Protein AF-A0AAV5X5F1-F1 (afdb_monomer)

Solvent-accessible surface area (backbone atoms only — not comparable to full-atom values): 8025 Å² total; per-residue (Å²): 87,62,66,68,55,52,50,54,51,72,67,55,85,47,101,60,79,60,75,63,56,57,50,34,71,74,37,20,24,20,16,60,41,76,70,63,89,42,40,30,29,36,24,31,71,82,48,92,67,39,69,45,76,48,46,74,88,56,78,54,32,73,92,31,65,93,41,57,52,68,82,56,74,91,78,47,65,75,92,51,49,65,57,53,55,50,45,40,69,72,35,52,61,64,62,70,70,56,72,71,71,52,69,70,67,69,47,64,70,72,57,54,76,81,46,69,87,56,54,68,69,60,54,54,51,58,71,51,62,84,76,123

Secondary structure (DSSP, 8-state):
-HHHHHHHHHTT-SSS--THHHHIIIIITBTTS--SS----SEEEEETTEEEE--TTS---GGGTT--SS--GGGS-GGGHHHHHHHHHHHGGGGS---SS-HHHHTTTTTTTTTTT--HHHHHHHHHTT--

Radius of gyration: 24.81 Å; Cα contacts (8 Å, |Δi|>4): 117; chains: 1; bounding box: 52×34×74 Å

Sequence (132 aa):
MAEIVERARHEGLTPELRRGVYVHAVLHCVANRPPNPGRYRMLVETAPSRRRLYRPGDPAHEARRGAKMTPSRSAIPPKYHALLDWYERKYARQRGDKPEADPLLALRGSGRDLWAEEHADQYVRRLREGWE

Mean predicted aligned error: 12.37 Å

pLDDT: mean 85.0, std 10.94, range [49.69, 96.25]

Foldseek 3Di:
DCVQQVVVQVVCPDVDRDPCSVCCVPAQQAFQDDHDDHLHPQWHDPDVVDIDGGAVPDDGDPSSPPHHHDDDCVVDDVVCVVVVVVCCVPGVVVVPPPPPCPVVNVCVCVCCVVCVPPDPVVVVVVVCVPVD

Structure (mmCIF, N/CA/C/O backbone):
data_AF-A0AAV5X5F1-F1
#
_entry.id   AF-A0AAV5X5F1-F1
#
loop_
_atom_site.group_PDB
_atom_site.id
_atom_site.type_symbol
_atom_site.label_atom_id
_atom_site.label_alt_id
_atom_site.label_comp_id
_atom_site.label_asym_id
_atom_site.label_entity_id
_atom_site.label_seq_id
_atom_site.pdbx_PDB_ins_code
_atom_site.Cartn_x
_atom_site.Cartn_y
_atom_site.Cartn_z
_atom_site.occupancy
_atom_site.B_iso_or_equiv
_atom_site.auth_seq_id
_atom_site.auth_comp_id
_atom_site.auth_asym_id
_atom_site.auth_atom_id
_atom_site.pdbx_PDB_model_num
ATOM 1 N N . MET A 1 1 ? -1.229 12.453 5.624 1.00 72.88 1 MET A N 1
ATOM 2 C CA . MET A 1 1 ? -0.907 11.276 6.474 1.00 72.88 1 MET A CA 1
ATOM 3 C C . MET A 1 1 ? -1.859 11.080 7.620 1.00 72.88 1 MET A C 1
ATOM 5 O O . MET A 1 1 ? -2.134 9.926 7.926 1.00 72.88 1 MET A O 1
ATOM 9 N N . ALA A 1 2 ? -2.384 12.171 8.176 1.00 80.50 2 ALA A N 1
ATOM 10 C CA . ALA A 1 2 ? -3.415 12.154 9.202 1.00 80.50 2 ALA A CA 1
ATOM 11 C C . ALA A 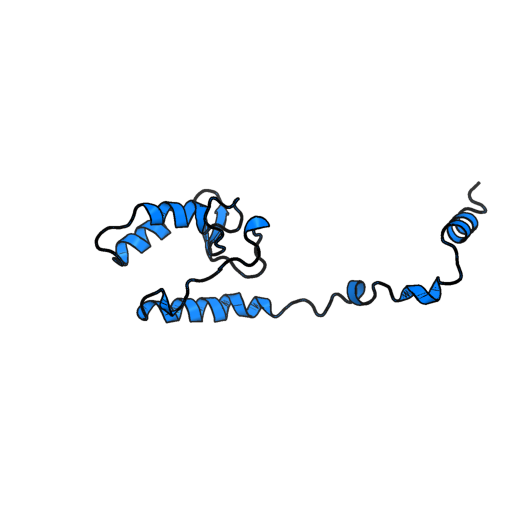1 2 ? -4.561 11.176 8.885 1.00 80.50 2 ALA A C 1
ATOM 13 O O . ALA A 1 2 ? -4.766 10.258 9.662 1.00 80.50 2 ALA A O 1
ATOM 14 N N . GLU A 1 3 ? -5.154 11.243 7.689 1.00 89.56 3 GLU A N 1
ATOM 15 C CA . GLU A 1 3 ? -6.344 10.451 7.328 1.00 89.56 3 GLU A CA 1
ATOM 16 C C . GLU A 1 3 ? -6.247 8.937 7.622 1.00 89.56 3 GLU A C 1
ATOM 18 O O . GLU A 1 3 ? -7.136 8.372 8.252 1.00 89.56 3 GLU A O 1
ATOM 23 N N . ILE A 1 4 ? -5.162 8.257 7.216 1.00 90.50 4 ILE A N 1
ATOM 24 C CA . ILE A 1 4 ? -5.003 6.802 7.438 1.00 90.50 4 ILE A CA 1
ATOM 25 C C . ILE A 1 4 ? -4.916 6.491 8.939 1.00 90.50 4 ILE A C 1
ATOM 27 O O . ILE A 1 4 ? -5.479 5.506 9.418 1.00 90.50 4 ILE A O 1
ATOM 31 N N . VAL A 1 5 ? -4.193 7.328 9.680 1.00 90.94 5 VAL A N 1
ATOM 32 C CA . VAL A 1 5 ? -3.946 7.159 11.117 1.00 90.94 5 VAL A CA 1
ATOM 33 C C . VAL A 1 5 ? -5.196 7.506 11.927 1.00 90.94 5 VAL A C 1
ATOM 35 O O . VAL A 1 5 ? -5.533 6.795 12.871 1.00 90.94 5 VAL A O 1
ATOM 38 N N . GLU A 1 6 ? -5.911 8.556 11.536 1.00 91.94 6 GLU A N 1
ATOM 39 C CA . GLU A 1 6 ? -7.191 8.970 12.111 1.00 91.94 6 GLU A CA 1
ATOM 40 C C . GLU A 1 6 ? -8.260 7.914 11.873 1.00 91.94 6 GLU A C 1
ATOM 42 O O . GLU A 1 6 ? -8.951 7.519 12.812 1.00 91.94 6 GLU A O 1
ATOM 47 N N . ARG A 1 7 ? -8.338 7.367 10.653 1.00 92.50 7 ARG A N 1
ATOM 48 C CA . ARG A 1 7 ? -9.244 6.258 10.365 1.00 92.50 7 ARG A CA 1
ATOM 49 C C . ARG A 1 7 ? -8.912 5.045 11.223 1.00 92.50 7 ARG A C 1
ATOM 51 O O . ARG A 1 7 ? -9.809 4.504 11.853 1.00 92.50 7 ARG A O 1
ATOM 58 N N . ALA A 1 8 ? -7.640 4.659 11.331 1.00 91.25 8 ALA A N 1
ATOM 59 C CA . ALA A 1 8 ? -7.231 3.546 12.192 1.00 91.25 8 ALA A CA 1
ATOM 60 C C . ALA A 1 8 ? -7.592 3.768 13.672 1.00 91.25 8 ALA A C 1
ATOM 62 O O . ALA A 1 8 ? -7.975 2.817 14.352 1.00 91.25 8 ALA A O 1
ATOM 63 N N . ARG A 1 9 ? -7.507 5.013 14.162 1.00 91.44 9 ARG A N 1
ATOM 64 C CA . ARG A 1 9 ? -7.954 5.384 15.512 1.00 91.44 9 ARG A CA 1
ATOM 65 C C . ARG A 1 9 ? -9.464 5.206 15.667 1.00 91.44 9 ARG A C 1
ATOM 67 O O . ARG A 1 9 ? -9.897 4.610 16.644 1.00 91.44 9 ARG A O 1
ATOM 74 N N . HIS A 1 10 ? -10.242 5.689 14.702 1.00 92.50 10 HIS A N 1
ATOM 75 C CA . HIS A 1 10 ? -11.702 5.599 14.722 1.00 92.50 10 HIS A CA 1
ATOM 76 C C . HIS A 1 10 ? -12.210 4.150 14.661 1.00 92.50 10 HIS A C 1
ATOM 78 O O . HIS A 1 10 ? -13.193 3.811 15.308 1.00 92.50 10 HIS A O 1
ATOM 84 N N . GLU A 1 11 ? -11.541 3.273 13.907 1.00 90.88 11 GLU A N 1
ATOM 85 C CA . GLU A 1 11 ? -11.935 1.859 13.805 1.00 90.88 11 GLU A CA 1
ATOM 86 C C . GLU A 1 11 ? -11.743 1.073 15.117 1.00 90.88 11 GLU A C 1
ATOM 88 O O . GLU A 1 11 ? -12.272 -0.034 15.233 1.00 90.88 11 GLU A O 1
ATOM 93 N N . GLY A 1 12 ? -10.993 1.617 16.088 1.00 88.62 12 GLY A N 1
ATOM 94 C CA . GLY A 1 12 ? -10.920 1.086 17.454 1.00 88.62 12 GLY A CA 1
ATOM 95 C C . GLY A 1 12 ? -10.461 -0.373 17.547 1.00 88.62 12 GLY A C 1
ATOM 96 O O . GLY A 1 12 ? -10.918 -1.109 18.414 1.00 88.62 12 GLY A O 1
ATOM 97 N N . LEU A 1 13 ? -9.590 -0.826 16.635 1.00 85.31 13 LEU A N 1
ATOM 98 C CA . LEU A 1 13 ? -9.195 -2.244 16.529 1.00 85.31 13 LEU A CA 1
ATOM 99 C C . LEU A 1 13 ? -8.372 -2.752 17.719 1.00 85.31 13 LEU A C 1
ATOM 101 O O . LEU A 1 13 ? -8.250 -3.958 17.921 1.00 85.31 13 LEU A O 1
ATOM 105 N N . THR A 1 14 ? -7.777 -1.837 18.477 1.00 84.75 14 THR A N 1
ATOM 106 C CA . THR A 1 14 ? -7.033 -2.102 19.707 1.00 84.75 14 THR A CA 1
ATOM 107 C C . THR A 1 14 ? -7.439 -1.070 20.763 1.00 84.75 14 THR A C 1
ATOM 109 O O . THR A 1 14 ? -7.816 0.036 20.370 1.00 84.75 14 THR A O 1
ATOM 112 N N . PRO A 1 15 ? -7.334 -1.379 22.076 1.00 84.50 15 PRO A N 1
ATOM 113 C CA . PRO A 1 15 ? -7.716 -0.449 23.149 1.00 84.50 15 PRO A CA 1
ATOM 114 C C . PRO A 1 15 ? -7.048 0.923 23.018 1.00 84.50 15 PRO A C 1
ATOM 116 O O . PRO A 1 15 ? -7.675 1.958 23.207 1.00 84.50 15 PRO A O 1
ATOM 119 N N . GLU A 1 16 ? -5.781 0.918 22.603 1.00 89.62 16 GLU A N 1
ATOM 120 C CA . GLU A 1 16 ? -5.035 2.111 22.228 1.00 89.62 16 GLU A CA 1
ATOM 121 C C . GLU A 1 16 ? -4.429 1.935 20.841 1.00 89.62 16 GLU A C 1
ATOM 123 O O . GLU A 1 16 ? -4.030 0.830 20.450 1.00 89.62 16 GLU A O 1
ATOM 128 N N . LEU A 1 17 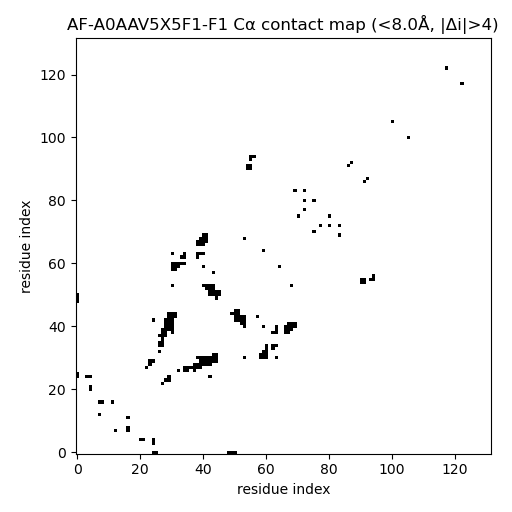? -4.307 3.032 20.092 1.00 88.06 17 LEU A N 1
ATOM 129 C CA . LEU A 1 17 ? -3.642 3.005 18.797 1.00 88.06 17 LEU A CA 1
ATOM 130 C C . LEU A 1 17 ? -2.138 2.777 18.992 1.00 88.06 17 LEU A C 1
ATOM 132 O O . LEU A 1 17 ? -1.405 3.663 19.435 1.00 88.06 17 LEU A O 1
ATOM 136 N N . ARG A 1 18 ? -1.657 1.592 18.608 1.00 90.12 18 ARG A N 1
ATOM 137 C CA . ARG A 1 18 ? -0.231 1.258 18.703 1.00 90.12 18 ARG A CA 1
ATOM 138 C C . ARG A 1 18 ? 0.612 2.254 17.902 1.00 90.12 18 ARG A C 1
ATOM 140 O O . ARG A 1 18 ? 0.364 2.467 16.715 1.00 90.12 18 ARG A O 1
ATOM 147 N N . ARG A 1 19 ? 1.693 2.769 18.503 1.00 86.94 19 ARG A N 1
ATOM 148 C CA . ARG A 1 19 ? 2.640 3.704 17.848 1.00 86.94 19 ARG A CA 1
ATOM 149 C C . ARG A 1 19 ? 3.167 3.185 16.501 1.00 86.94 19 ARG A C 1
ATOM 151 O O . ARG A 1 19 ? 3.379 3.961 15.573 1.00 86.94 19 ARG A O 1
ATOM 158 N N . GLY A 1 20 ? 3.305 1.864 16.365 1.00 90.12 20 GLY A N 1
ATOM 159 C CA . GLY A 1 20 ? 3.743 1.209 15.130 1.00 90.12 20 GLY A CA 1
ATOM 160 C C . GLY A 1 20 ? 2.823 1.419 13.919 1.00 90.12 20 GLY A C 1
ATOM 161 O O . GLY A 1 20 ? 3.286 1.256 12.792 1.00 90.12 20 GLY A O 1
ATOM 162 N N . VAL A 1 21 ? 1.557 1.815 14.107 1.00 91.38 21 VAL A N 1
ATOM 163 C CA . VAL A 1 21 ? 0.621 2.086 12.998 1.00 91.38 21 VAL A CA 1
ATOM 164 C C . VAL A 1 21 ? 1.132 3.223 12.113 1.00 91.38 21 VAL A C 1
ATOM 166 O O . VAL A 1 21 ? 1.127 3.103 10.887 1.00 91.38 21 VAL A O 1
ATOM 169 N N . TYR A 1 22 ? 1.650 4.292 12.723 1.00 91.75 22 TYR A N 1
ATOM 170 C CA . TYR A 1 22 ? 2.214 5.425 11.988 1.00 91.75 22 TYR A CA 1
ATOM 171 C C . TYR A 1 22 ? 3.405 4.997 11.119 1.00 91.75 22 TYR A C 1
ATOM 173 O O . TYR A 1 22 ? 3.466 5.313 9.929 1.00 91.75 22 TYR A O 1
ATOM 181 N N . VAL A 1 23 ? 4.318 4.204 11.690 1.00 91.75 23 VAL A N 1
ATOM 182 C CA . VAL A 1 23 ? 5.508 3.701 10.984 1.00 91.75 23 VAL A CA 1
ATOM 183 C C . VAL A 1 23 ? 5.113 2.789 9.819 1.00 91.75 23 VAL A C 1
ATOM 185 O O . VAL A 1 23 ? 5.687 2.882 8.734 1.00 91.75 23 VAL A O 1
ATOM 188 N N . HIS A 1 24 ? 4.079 1.958 9.983 1.00 92.12 24 HIS A N 1
ATOM 189 C CA . HIS A 1 24 ? 3.565 1.148 8.880 1.00 92.12 24 HIS A CA 1
ATOM 190 C C . HIS A 1 24 ? 3.025 2.017 7.741 1.00 92.12 24 HIS A C 1
ATOM 192 O O . HIS A 1 24 ? 3.398 1.798 6.590 1.00 92.12 24 HIS A O 1
ATOM 198 N N . ALA A 1 25 ? 2.217 3.032 8.051 1.00 92.00 25 ALA A N 1
ATOM 199 C CA . ALA A 1 25 ? 1.619 3.911 7.047 1.00 92.00 25 ALA A CA 1
ATOM 200 C C . ALA A 1 25 ? 2.652 4.767 6.286 1.00 92.00 25 ALA A C 1
ATOM 202 O O . ALA A 1 25 ? 2.484 5.028 5.093 1.00 92.00 25 ALA A O 1
ATOM 203 N N . VAL A 1 26 ? 3.721 5.207 6.956 1.00 90.69 26 VAL A N 1
ATOM 204 C CA . VAL A 1 26 ? 4.719 6.124 6.376 1.00 90.69 26 VAL A CA 1
ATOM 205 C C . VAL A 1 26 ? 5.893 5.387 5.727 1.00 90.69 26 VAL A C 1
ATOM 207 O O . VAL A 1 26 ? 6.492 5.924 4.794 1.00 90.69 26 VAL A O 1
ATOM 210 N N . LEU A 1 27 ? 6.217 4.175 6.190 1.00 90.75 27 LEU A N 1
ATOM 211 C CA . LEU A 1 27 ? 7.451 3.481 5.818 1.00 90.75 27 LEU A CA 1
ATOM 212 C C . LEU A 1 27 ? 7.229 2.025 5.397 1.00 90.75 27 LEU A C 1
ATOM 214 O O . LEU A 1 27 ? 7.494 1.673 4.246 1.00 90.75 27 LEU A O 1
ATOM 218 N N . HIS A 1 28 ? 6.760 1.149 6.293 1.00 92.44 28 HIS A N 1
ATOM 219 C CA . HIS A 1 28 ? 6.775 -0.294 6.004 1.00 92.44 28 HIS A CA 1
ATOM 220 C C . HIS A 1 28 ? 5.826 -0.693 4.874 1.00 92.44 28 HIS A C 1
ATOM 222 O O . HIS A 1 28 ? 6.139 -1.624 4.135 1.00 92.44 28 HIS A O 1
ATOM 228 N N . CYS A 1 29 ? 4.701 0.006 4.716 1.00 94.19 29 CYS A N 1
ATOM 229 C CA . CYS A 1 29 ? 3.705 -0.272 3.684 1.00 94.19 29 CYS A CA 1
ATOM 230 C C . CYS A 1 29 ? 3.969 0.422 2.346 1.00 94.19 29 CYS A C 1
ATOM 232 O O . CYS A 1 29 ? 3.315 0.070 1.364 1.00 94.19 29 CYS A O 1
ATOM 234 N N . VAL A 1 30 ? 4.890 1.389 2.296 1.00 94.56 30 VAL A N 1
ATOM 235 C CA . VAL A 1 30 ? 5.092 2.259 1.132 1.00 94.56 30 VAL A CA 1
ATOM 236 C C . VAL A 1 30 ? 6.021 1.590 0.119 1.00 94.56 30 VAL A C 1
ATOM 238 O O . VAL A 1 30 ? 7.221 1.454 0.344 1.00 94.56 30 VAL A O 1
ATOM 241 N N . ALA A 1 31 ? 5.452 1.164 -1.005 1.00 94.62 31 ALA A N 1
ATOM 242 C CA . ALA A 1 31 ? 6.106 0.336 -2.009 1.00 94.62 31 ALA A CA 1
ATOM 243 C C . ALA A 1 31 ? 7.246 1.050 -2.745 1.00 94.62 31 ALA A C 1
ATOM 245 O O . ALA A 1 31 ? 8.260 0.423 -3.033 1.00 94.62 31 ALA A O 1
ATOM 246 N N . ASN A 1 32 ? 7.101 2.342 -3.043 1.00 93.62 32 ASN A N 1
ATOM 247 C CA . ASN A 1 32 ? 8.080 3.139 -3.789 1.00 93.62 32 ASN A CA 1
ATOM 248 C C . ASN A 1 32 ? 9.159 3.788 -2.905 1.00 93.62 32 ASN A C 1
ATOM 250 O O . ASN A 1 32 ? 9.922 4.619 -3.385 1.00 93.62 32 ASN A O 1
ATOM 254 N N . ARG A 1 33 ? 9.243 3.411 -1.623 1.00 91.12 33 ARG A N 1
ATOM 255 C CA . ARG A 1 33 ? 10.324 3.820 -0.715 1.00 91.12 33 ARG A CA 1
ATOM 256 C C . ARG A 1 33 ? 11.253 2.645 -0.402 1.00 91.12 33 ARG A C 1
ATOM 258 O O . ARG A 1 33 ? 10.795 1.496 -0.423 1.00 91.12 33 ARG A O 1
ATOM 265 N N . PRO A 1 34 ? 12.521 2.898 -0.033 1.00 88.94 34 PRO A N 1
ATOM 266 C CA . PRO A 1 34 ? 13.400 1.858 0.488 1.00 88.94 34 PRO A CA 1
ATOM 267 C C . PRO A 1 34 ? 12.750 1.088 1.656 1.00 88.94 34 PRO A C 1
ATOM 269 O O . PRO A 1 34 ? 11.986 1.669 2.439 1.00 88.94 34 PRO A O 1
ATOM 272 N N . PRO A 1 35 ? 12.957 -0.235 1.760 1.00 87.25 35 PRO A N 1
ATOM 273 C CA . PRO A 1 35 ? 12.512 -1.017 2.910 1.00 87.25 35 PRO A CA 1
ATOM 274 C C . PRO A 1 35 ? 13.305 -0.661 4.166 1.00 87.25 35 PRO A C 1
ATOM 276 O O . PRO A 1 35 ? 14.505 -0.430 4.103 1.00 87.25 35 PRO A O 1
ATOM 279 N N . ASN A 1 36 ? 12.627 -0.651 5.313 1.00 77.56 36 ASN A N 1
ATOM 280 C CA . ASN A 1 36 ? 13.257 -0.517 6.627 1.00 77.56 36 ASN A CA 1
ATOM 281 C C . ASN A 1 36 ? 12.258 -0.930 7.717 1.00 77.56 36 ASN A C 1
ATOM 283 O O . ASN A 1 36 ? 11.303 -0.185 7.915 1.00 77.56 36 ASN A O 1
ATOM 287 N N . PRO A 1 37 ? 12.414 -2.072 8.414 1.00 79.62 37 PRO A N 1
ATOM 288 C CA . PRO A 1 37 ? 12.820 -3.378 7.884 1.00 79.62 37 PRO A CA 1
ATOM 289 C C . PRO A 1 37 ? 11.675 -4.085 7.122 1.00 79.62 37 PRO A C 1
ATOM 291 O O . PRO A 1 37 ? 11.913 -4.994 6.332 1.00 79.62 37 PRO A O 1
ATOM 294 N N . GLY A 1 38 ? 10.418 -3.667 7.328 1.00 82.06 38 GLY A N 1
ATOM 295 C CA . GLY A 1 38 ? 9.246 -4.263 6.681 1.00 82.06 38 GLY A CA 1
ATOM 296 C C . GLY A 1 38 ? 9.228 -4.047 5.163 1.00 82.06 38 GLY A C 1
ATOM 297 O O . GLY A 1 38 ? 9.460 -2.936 4.683 1.00 82.06 38 GLY A O 1
ATOM 298 N N . ARG A 1 39 ? 8.915 -5.108 4.405 1.00 89.25 39 ARG A N 1
ATOM 299 C CA . ARG A 1 39 ? 8.995 -5.138 2.930 1.00 89.25 39 ARG A CA 1
ATOM 300 C C . ARG A 1 39 ? 7.642 -5.013 2.214 1.00 89.25 39 ARG A C 1
ATOM 302 O O . ARG A 1 39 ? 7.560 -5.350 1.044 1.00 89.25 39 ARG A O 1
ATOM 309 N N . TYR A 1 40 ? 6.573 -4.551 2.860 1.00 93.62 40 TYR A N 1
ATOM 310 C CA . TYR A 1 40 ? 5.226 -4.572 2.266 1.00 93.62 40 TYR A CA 1
ATOM 311 C C . TYR A 1 40 ? 5.056 -3.628 1.060 1.00 93.62 40 TYR A C 1
ATOM 313 O O . TYR A 1 40 ? 5.808 -2.667 0.881 1.00 93.62 40 TYR A O 1
ATOM 321 N N . ARG A 1 41 ? 4.033 -3.910 0.243 1.00 93.88 41 ARG A N 1
ATOM 322 C CA . ARG A 1 41 ? 3.641 -3.144 -0.952 1.00 93.88 41 ARG A CA 1
ATOM 323 C C . ARG A 1 41 ? 2.150 -2.803 -0.922 1.00 93.88 41 ARG A C 1
ATOM 325 O O . ARG A 1 41 ? 1.410 -3.175 -1.824 1.00 93.88 41 ARG A O 1
ATOM 332 N N . MET A 1 42 ? 1.686 -2.178 0.156 1.00 94.88 42 MET A N 1
ATOM 333 C CA . MET A 1 42 ? 0.255 -1.882 0.341 1.00 94.88 42 MET A CA 1
ATOM 334 C C . MET A 1 42 ? -0.104 -0.457 -0.089 1.00 94.88 42 MET A C 1
ATOM 336 O O . MET A 1 42 ? -1.233 -0.196 -0.497 1.00 94.88 42 MET A O 1
ATOM 340 N N . LEU A 1 43 ? 0.853 0.468 -0.014 1.00 95.06 43 LEU A N 1
ATOM 341 C CA . LEU A 1 43 ? 0.673 1.885 -0.302 1.00 95.06 43 LEU A CA 1
ATOM 342 C C . LEU A 1 43 ? 1.694 2.368 -1.331 1.00 95.06 43 LEU A C 1
ATOM 344 O O . LEU A 1 43 ? 2.796 1.836 -1.417 1.00 95.06 43 LEU A O 1
ATOM 348 N N . VAL A 1 44 ? 1.351 3.426 -2.056 1.00 94.81 44 VAL A N 1
ATOM 349 C CA . VAL A 1 44 ? 2.270 4.188 -2.912 1.00 94.81 44 VAL A CA 1
ATOM 350 C C . VAL A 1 44 ? 2.213 5.643 -2.493 1.00 94.81 44 VAL A C 1
ATOM 352 O O . VAL A 1 44 ? 1.122 6.200 -2.345 1.00 94.81 44 VAL A O 1
ATOM 355 N N . GLU A 1 45 ? 3.374 6.263 -2.303 1.00 94.62 45 GLU A N 1
ATOM 356 C CA . GLU A 1 45 ? 3.466 7.706 -2.119 1.00 94.62 45 GLU A CA 1
ATOM 357 C C . GLU A 1 45 ? 3.356 8.413 -3.467 1.00 94.62 45 GLU A C 1
ATOM 359 O O . GLU A 1 45 ? 4.183 8.206 -4.349 1.00 94.62 45 GLU A O 1
ATOM 364 N N . THR A 1 46 ? 2.319 9.236 -3.620 1.00 93.00 46 THR A N 1
ATOM 365 C CA . THR A 1 46 ? 2.069 10.012 -4.847 1.00 93.00 46 THR A CA 1
ATOM 366 C C . THR A 1 46 ? 2.547 11.454 -4.738 1.00 93.00 46 THR A C 1
ATOM 368 O O . THR A 1 46 ? 2.734 12.113 -5.749 1.00 93.00 46 THR A O 1
ATOM 371 N N . ALA A 1 47 ? 2.665 11.964 -3.514 1.00 90.31 47 ALA A N 1
ATOM 372 C CA . ALA A 1 47 ? 3.148 13.298 -3.180 1.00 90.31 47 ALA A CA 1
ATOM 373 C C . ALA A 1 47 ? 3.558 13.301 -1.696 1.00 90.31 47 ALA A C 1
ATOM 375 O O . ALA A 1 47 ? 3.127 12.400 -0.956 1.00 90.31 47 ALA A O 1
ATOM 376 N N . PRO A 1 48 ? 4.325 14.300 -1.224 1.00 87.44 48 PRO A N 1
ATOM 377 C CA . PRO A 1 48 ? 4.629 14.442 0.194 1.00 87.44 48 PRO A CA 1
ATOM 378 C C . PRO A 1 48 ? 3.362 14.324 1.042 1.00 87.44 48 PRO A C 1
ATOM 380 O O . PRO A 1 48 ? 2.337 14.941 0.768 1.00 87.44 48 PRO A O 1
ATOM 383 N N . SER A 1 49 ? 3.404 13.460 2.052 1.00 84.44 49 SER A N 1
ATOM 384 C CA . SER A 1 49 ? 2.277 13.204 2.960 1.00 84.44 49 SER A CA 1
ATOM 385 C C . SER A 1 49 ? 0.955 12.721 2.329 1.00 84.44 49 SER A C 1
ATOM 387 O O . SER A 1 49 ? -0.046 12.626 3.051 1.00 84.44 49 SER A O 1
ATOM 389 N N . ARG A 1 50 ? 0.941 12.319 1.049 1.00 90.94 50 ARG A N 1
ATOM 390 C CA . ARG A 1 50 ? -0.193 11.679 0.360 1.00 90.94 50 ARG A CA 1
ATOM 391 C C . ARG A 1 50 ? 0.161 10.248 -0.040 1.00 90.94 50 ARG A C 1
ATOM 393 O O . ARG A 1 50 ? 1.264 9.983 -0.513 1.00 90.94 50 ARG A O 1
ATOM 400 N N . ARG A 1 51 ? -0.740 9.295 0.200 1.00 92.50 51 ARG A N 1
ATOM 401 C CA . ARG A 1 51 ? -0.596 7.914 -0.288 1.00 92.50 51 ARG A CA 1
ATOM 402 C C . ARG A 1 51 ? -1.908 7.461 -0.895 1.00 92.50 51 ARG A C 1
ATOM 404 O O . ARG A 1 51 ? -2.967 7.992 -0.580 1.00 92.50 51 ARG A O 1
ATOM 411 N N . ARG A 1 52 ? -1.810 6.443 -1.735 1.00 94.00 52 ARG A N 1
ATOM 412 C CA . ARG A 1 52 ? -2.934 5.651 -2.228 1.00 94.00 52 ARG A CA 1
ATOM 413 C C . ARG A 1 52 ? -2.629 4.173 -2.043 1.00 94.00 52 ARG A C 1
ATOM 415 O O . ARG A 1 52 ? -1.477 3.809 -1.817 1.00 94.00 52 ARG A O 1
ATOM 422 N N . LEU A 1 53 ? -3.642 3.329 -2.202 1.00 94.50 53 LEU A N 1
ATOM 423 C CA . LEU A 1 53 ? -3.442 1.886 -2.295 1.00 94.50 53 LEU A CA 1
ATOM 424 C C . LEU A 1 53 ? -2.535 1.553 -3.487 1.00 94.50 53 LEU A C 1
ATOM 426 O O . LEU A 1 53 ? -2.676 2.135 -4.570 1.00 94.50 53 LEU A O 1
ATOM 430 N N . TYR A 1 54 ? -1.607 0.629 -3.261 1.00 93.19 54 TYR A N 1
ATOM 431 C CA . TYR A 1 54 ? -0.765 0.059 -4.305 1.00 93.19 54 TYR A CA 1
ATOM 432 C C . TYR A 1 54 ? -1.627 -0.718 -5.300 1.00 93.19 54 TYR A C 1
ATOM 434 O O . TYR A 1 54 ? -2.550 -1.427 -4.905 1.00 93.19 54 TYR A O 1
ATOM 442 N N . ARG A 1 55 ? -1.323 -0.601 -6.585 1.00 91.75 55 ARG A N 1
ATOM 443 C CA . ARG A 1 55 ? -1.956 -1.312 -7.695 1.00 91.75 55 ARG A CA 1
ATOM 444 C C . ARG A 1 55 ? -0.913 -2.226 -8.337 1.00 91.75 55 ARG A C 1
ATOM 446 O O . ARG A 1 55 ? 0.259 -1.850 -8.404 1.00 91.75 55 ARG A O 1
ATOM 453 N N . PRO A 1 56 ? -1.285 -3.427 -8.808 1.00 87.44 56 PRO A N 1
ATOM 454 C CA . PRO A 1 56 ? -0.384 -4.217 -9.639 1.00 87.44 56 PRO A CA 1
ATOM 455 C C . PRO A 1 56 ? 0.144 -3.373 -10.808 1.00 87.44 56 PRO A C 1
ATOM 457 O O . PRO A 1 56 ? -0.634 -2.708 -11.479 1.00 87.44 56 PRO A O 1
ATOM 460 N N . GLY A 1 57 ? 1.462 -3.374 -11.014 1.00 85.44 57 GLY A N 1
ATOM 461 C CA . GLY A 1 57 ? 2.124 -2.555 -12.037 1.00 85.44 57 GLY A CA 1
ATOM 462 C C . GLY A 1 57 ? 2.675 -1.216 -11.538 1.00 85.44 57 GLY A C 1
ATOM 463 O O . GLY A 1 57 ? 3.500 -0.621 -12.222 1.00 85.44 57 GLY A O 1
ATOM 464 N N . ASP A 1 58 ? 2.303 -0.763 -10.338 1.00 90.69 58 ASP A N 1
ATOM 465 C CA . ASP A 1 58 ? 2.894 0.450 -9.774 1.00 90.69 58 ASP A CA 1
ATOM 466 C C . ASP A 1 58 ? 4.408 0.324 -9.549 1.00 90.69 58 ASP A C 1
ATOM 468 O O . ASP A 1 58 ? 4.893 -0.762 -9.200 1.00 90.69 58 ASP A O 1
ATOM 472 N N . PRO A 1 59 ? 5.150 1.447 -9.622 1.00 88.44 59 PRO A N 1
ATOM 473 C CA . PRO A 1 59 ? 6.543 1.486 -9.211 1.00 88.44 59 PRO A CA 1
ATOM 474 C C . PRO A 1 59 ? 6.705 0.987 -7.772 1.00 88.44 59 PRO A C 1
ATOM 476 O O . PRO A 1 59 ? 6.083 1.487 -6.830 1.00 88.44 59 PRO A O 1
ATOM 479 N N . ALA A 1 60 ? 7.575 -0.002 -7.603 1.00 91.31 60 ALA A N 1
ATOM 480 C CA . ALA A 1 60 ? 7.967 -0.531 -6.310 1.00 91.31 60 ALA A CA 1
ATOM 481 C C . ALA A 1 60 ? 9.487 -0.626 -6.248 1.00 91.31 60 ALA A C 1
ATOM 483 O O . ALA A 1 60 ? 10.133 -1.003 -7.224 1.00 91.31 60 ALA A O 1
ATOM 484 N N . HIS A 1 61 ? 10.047 -0.342 -5.077 1.00 92.12 61 HIS A N 1
ATOM 485 C CA . HIS A 1 61 ? 11.458 -0.558 -4.812 1.00 92.12 61 HIS A CA 1
ATOM 486 C C . HIS A 1 61 ? 11.800 -2.040 -5.016 1.00 92.12 61 HIS A C 1
ATOM 488 O O . HIS A 1 61 ? 11.071 -2.920 -4.549 1.00 92.12 61 HIS A O 1
ATOM 494 N N . GLU A 1 62 ? 12.926 -2.334 -5.665 1.00 90.75 62 GLU A N 1
ATOM 495 C CA . GLU A 1 62 ? 13.296 -3.699 -6.066 1.00 90.75 62 GLU A CA 1
ATOM 496 C C . GLU A 1 62 ? 13.358 -4.663 -4.883 1.00 90.75 62 GLU A C 1
ATOM 498 O O . GLU A 1 62 ? 12.778 -5.748 -4.915 1.00 90.75 62 GLU A O 1
ATOM 503 N N . ALA A 1 63 ? 13.947 -4.212 -3.775 1.00 90.44 63 ALA A N 1
ATOM 504 C CA . ALA A 1 63 ? 13.986 -4.959 -2.524 1.00 90.44 63 ALA A CA 1
ATOM 505 C C . ALA A 1 63 ? 12.596 -5.297 -1.931 1.00 90.44 63 ALA A C 1
ATOM 507 O O . ALA A 1 63 ? 12.511 -6.104 -1.013 1.00 90.44 63 ALA A O 1
ATOM 508 N N . ARG A 1 64 ? 11.484 -4.749 -2.435 1.00 90.38 64 ARG A N 1
ATOM 509 C CA . ARG A 1 64 ? 10.107 -5.099 -2.029 1.00 90.38 64 ARG A CA 1
ATOM 510 C C . ARG A 1 64 ? 9.397 -6.009 -3.038 1.00 90.38 64 ARG A C 1
ATOM 512 O O . ARG A 1 64 ? 8.244 -6.382 -2.819 1.00 90.38 64 ARG A O 1
ATOM 519 N N . ARG A 1 65 ? 10.051 -6.383 -4.144 1.00 86.31 65 ARG A N 1
ATOM 520 C CA . ARG A 1 65 ? 9.488 -7.274 -5.169 1.00 86.31 65 ARG A CA 1
ATOM 521 C C . ARG A 1 65 ? 9.007 -8.582 -4.536 1.00 86.31 65 ARG A C 1
ATOM 523 O O . ARG A 1 65 ? 9.655 -9.142 -3.660 1.00 86.31 65 ARG A O 1
ATOM 530 N N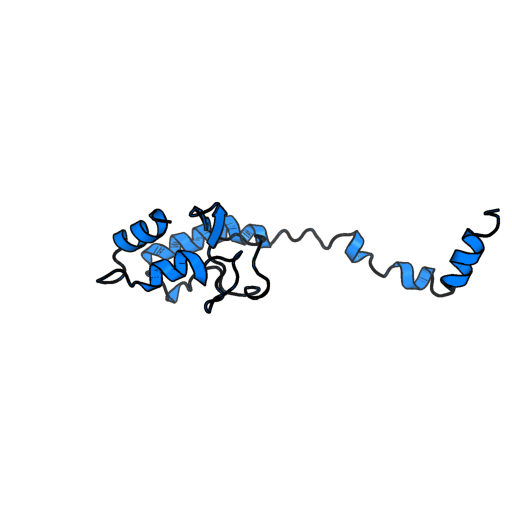 . GLY A 1 66 ? 7.828 -9.038 -4.954 1.00 85.25 66 GLY A N 1
ATOM 531 C CA . GLY A 1 66 ? 7.202 -10.260 -4.434 1.00 85.25 66 GLY A CA 1
ATOM 532 C C . GLY A 1 66 ? 6.550 -10.123 -3.053 1.00 85.25 66 GLY A C 1
ATOM 533 O O . GLY A 1 66 ? 5.761 -10.982 -2.677 1.00 85.25 66 GLY A O 1
ATOM 534 N N . ALA A 1 67 ? 6.775 -9.031 -2.319 1.00 90.81 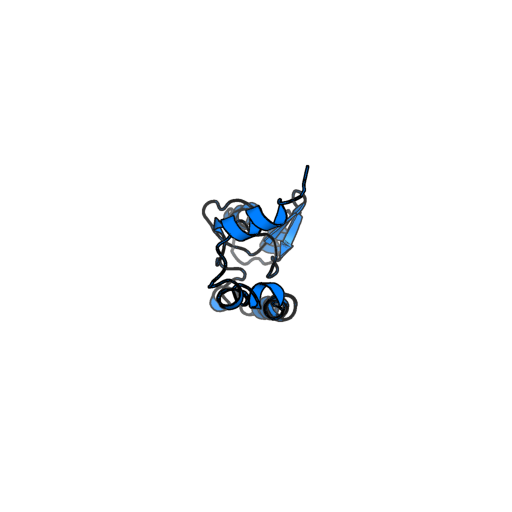67 ALA A N 1
ATOM 535 C CA . ALA A 1 67 ? 6.221 -8.884 -0.981 1.00 90.81 67 ALA A CA 1
ATOM 536 C C . ALA A 1 67 ? 4.705 -8.635 -0.963 1.00 90.81 67 ALA A C 1
ATOM 538 O O . ALA A 1 67 ? 4.090 -8.225 -1.952 1.00 90.81 67 ALA A O 1
ATOM 539 N N . LYS A 1 68 ? 4.111 -8.848 0.208 1.00 91.19 68 LYS A N 1
ATOM 540 C CA . LYS A 1 68 ? 2.669 -8.784 0.450 1.00 91.19 68 LYS A CA 1
ATOM 541 C C . LYS A 1 68 ? 2.057 -7.421 0.087 1.00 91.19 68 LYS A C 1
ATOM 543 O O . LYS A 1 68 ? 2.544 -6.379 0.532 1.00 91.19 68 LYS A O 1
ATOM 548 N N . MET A 1 69 ? 0.983 -7.459 -0.706 1.00 92.19 69 MET A N 1
ATOM 549 C CA . MET A 1 69 ? 0.244 -6.286 -1.206 1.00 92.19 69 MET A CA 1
ATOM 550 C C . MET A 1 69 ? -1.064 -6.017 -0.454 1.00 92.19 69 MET A C 1
ATOM 552 O O . MET A 1 69 ? -1.518 -4.881 -0.388 1.00 92.19 69 MET A O 1
ATOM 556 N N . THR A 1 70 ? -1.655 -7.051 0.138 1.00 93.56 70 THR A N 1
ATOM 557 C CA . THR A 1 70 ? -2.906 -6.997 0.905 1.00 93.56 70 THR A CA 1
ATOM 558 C C . THR A 1 70 ? -2.745 -7.804 2.193 1.00 93.56 70 THR A C 1
ATOM 560 O O . THR A 1 70 ? -1.933 -8.732 2.221 1.00 93.56 70 THR A O 1
ATOM 563 N N . PRO A 1 71 ? -3.440 -7.469 3.298 1.00 92.62 71 PRO A N 1
ATOM 564 C CA . PRO A 1 71 ? -3.435 -8.288 4.510 1.00 92.62 71 PRO A CA 1
ATOM 565 C C . PRO A 1 71 ? -3.988 -9.697 4.236 1.00 92.62 71 PRO A C 1
ATOM 567 O O . PRO A 1 71 ? -4.678 -9.925 3.249 1.00 92.62 71 PRO A O 1
ATOM 570 N N . SER A 1 72 ? -3.672 -10.653 5.120 1.00 92.69 72 SER A N 1
ATOM 571 C CA . SER A 1 72 ? -4.288 -11.983 5.011 1.00 92.69 72 SER A CA 1
ATOM 572 C C . SER A 1 72 ? -5.737 -11.857 5.458 1.00 92.69 72 SER A C 1
ATOM 574 O O . SER A 1 72 ? -5.991 -11.161 6.442 1.00 92.69 72 SER A O 1
ATOM 576 N N . ARG A 1 73 ? -6.665 -12.550 4.794 1.00 94.06 73 ARG A N 1
ATOM 577 C CA . ARG A 1 73 ? -8.089 -12.541 5.160 1.00 94.06 73 ARG A CA 1
ATOM 578 C C . ARG A 1 73 ? -8.298 -13.011 6.604 1.00 94.06 73 ARG A C 1
ATOM 580 O O . ARG A 1 73 ? -9.063 -12.405 7.341 1.00 94.06 73 ARG A O 1
ATOM 587 N N . SER A 1 74 ? -7.521 -14.001 7.044 1.00 94.56 74 SER A N 1
ATOM 588 C CA . SER A 1 74 ? -7.510 -14.495 8.430 1.00 94.56 74 SER A CA 1
ATOM 589 C C . SER A 1 74 ? -6.920 -13.519 9.454 1.00 94.56 74 SER A C 1
ATOM 591 O O . SER A 1 74 ? -7.148 -13.677 10.646 1.00 94.56 74 SER A O 1
ATOM 593 N N . ALA A 1 75 ? -6.156 -12.514 9.015 1.00 90.50 75 ALA A N 1
ATOM 594 C CA . ALA A 1 75 ? -5.483 -11.561 9.898 1.00 90.50 75 ALA A CA 1
ATOM 595 C C . ALA A 1 75 ? -6.301 -10.283 10.149 1.00 90.50 75 ALA A C 1
ATOM 597 O O . ALA A 1 75 ? -5.819 -9.387 10.841 1.00 90.50 75 ALA A O 1
ATOM 598 N N . ILE A 1 76 ? -7.496 -10.163 9.560 1.00 91.69 76 ILE A N 1
ATOM 599 C CA . ILE A 1 76 ? -8.373 -8.999 9.726 1.00 91.69 76 ILE A CA 1
ATOM 600 C C . ILE A 1 76 ? -9.797 -9.433 10.101 1.00 91.69 76 ILE A C 1
ATOM 602 O O . ILE A 1 76 ? -10.250 -10.487 9.646 1.00 91.69 76 ILE A O 1
ATOM 606 N N . PRO A 1 77 ? -10.531 -8.615 10.879 1.00 93.50 77 PRO A N 1
ATOM 6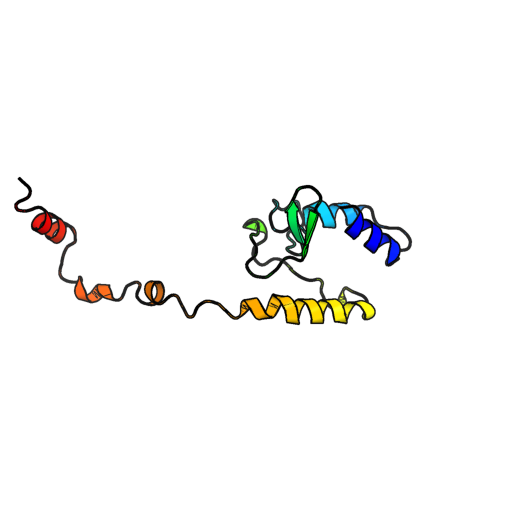07 C CA . PRO A 1 77 ? -11.928 -8.886 11.202 1.00 93.50 77 PRO A CA 1
ATOM 608 C C . PRO A 1 77 ? -12.807 -9.095 9.952 1.00 93.50 77 PRO A C 1
ATOM 610 O O . PRO A 1 77 ? -12.644 -8.347 8.979 1.00 93.50 77 PRO A O 1
ATOM 613 N N . PRO A 1 78 ? -13.789 -10.022 9.988 1.00 95.06 78 PRO A N 1
ATOM 614 C CA . PRO A 1 78 ? -14.670 -10.319 8.852 1.00 95.06 78 PRO A CA 1
ATOM 615 C C . PRO A 1 78 ? -15.366 -9.100 8.239 1.00 95.06 78 PRO A C 1
ATOM 617 O O . PRO A 1 78 ? -15.527 -9.032 7.022 1.00 95.06 78 PRO A O 1
ATOM 620 N N . LYS A 1 79 ? -15.687 -8.081 9.051 1.00 94.88 79 LYS A N 1
ATOM 621 C CA . LYS A 1 79 ? -16.297 -6.821 8.587 1.00 94.88 79 LYS A CA 1
ATOM 622 C C . LYS A 1 79 ? -15.497 -6.092 7.496 1.00 94.88 79 LYS A C 1
ATOM 624 O O . LYS A 1 79 ? -16.075 -5.319 6.742 1.00 94.88 79 LYS A O 1
ATOM 629 N N . TYR A 1 80 ? -14.191 -6.344 7.376 1.00 94.94 80 TYR A N 1
ATOM 630 C CA . TYR A 1 80 ? -13.341 -5.725 6.352 1.00 94.94 80 TYR A CA 1
ATOM 631 C C . TYR A 1 80 ? -13.047 -6.631 5.156 1.00 94.94 80 TYR A C 1
ATOM 633 O O . TYR A 1 80 ? -12.369 -6.197 4.225 1.00 94.94 80 TYR A O 1
ATOM 641 N N . HIS A 1 81 ? -13.532 -7.875 5.137 1.00 96.25 81 HIS A N 1
ATOM 642 C CA . HIS A 1 81 ? -13.268 -8.796 4.024 1.00 96.25 81 HIS A CA 1
ATOM 643 C C . HIS A 1 81 ? -13.798 -8.248 2.697 1.00 96.25 81 HIS A C 1
ATOM 645 O O . HIS A 1 81 ? -13.099 -8.328 1.690 1.00 96.25 81 HIS A O 1
ATOM 651 N N . ALA A 1 82 ? -14.938 -7.556 2.723 1.00 96.19 82 ALA A N 1
ATOM 652 C CA . ALA A 1 82 ? -15.498 -6.890 1.549 1.00 96.19 82 ALA A CA 1
ATOM 653 C C . ALA A 1 82 ? -14.552 -5.843 0.922 1.00 96.19 82 ALA A C 1
ATOM 655 O O . ALA A 1 82 ? -14.606 -5.617 -0.288 1.00 96.19 82 ALA A O 1
ATOM 656 N N . LEU A 1 83 ? -13.661 -5.220 1.709 1.00 94.62 83 LEU A N 1
ATOM 657 C CA . LEU A 1 83 ? -12.655 -4.283 1.193 1.00 94.62 83 LEU A CA 1
ATOM 658 C C . LEU A 1 83 ? -11.557 -5.005 0.405 1.00 94.62 83 LEU A C 1
ATOM 660 O O . LEU A 1 83 ? -11.064 -4.463 -0.584 1.00 94.62 83 LEU A O 1
ATOM 664 N N . LEU A 1 84 ? -11.189 -6.223 0.819 1.00 94.31 84 LEU A N 1
ATOM 665 C CA . LEU A 1 84 ? -10.264 -7.064 0.059 1.00 94.31 84 LEU A CA 1
ATOM 666 C C . LEU A 1 84 ? -10.899 -7.500 -1.254 1.00 94.31 84 LEU A C 1
ATOM 668 O O . LEU A 1 84 ? -10.280 -7.342 -2.303 1.00 94.31 84 LEU A O 1
ATOM 672 N N . ASP A 1 85 ? -12.156 -7.940 -1.202 1.00 94.25 85 ASP A N 1
ATOM 673 C CA . ASP A 1 85 ? -12.884 -8.362 -2.396 1.00 94.25 85 ASP A CA 1
ATOM 674 C C . ASP A 1 85 ? -13.047 -7.182 -3.379 1.00 94.25 85 ASP A C 1
ATOM 676 O O . ASP A 1 85 ? -12.871 -7.328 -4.588 1.00 94.25 85 ASP A O 1
ATOM 680 N N . TRP A 1 86 ? -13.334 -5.974 -2.874 1.00 94.56 86 TRP A N 1
ATOM 681 C CA . TRP A 1 86 ? -13.368 -4.752 -3.686 1.00 94.56 86 TRP A CA 1
ATOM 6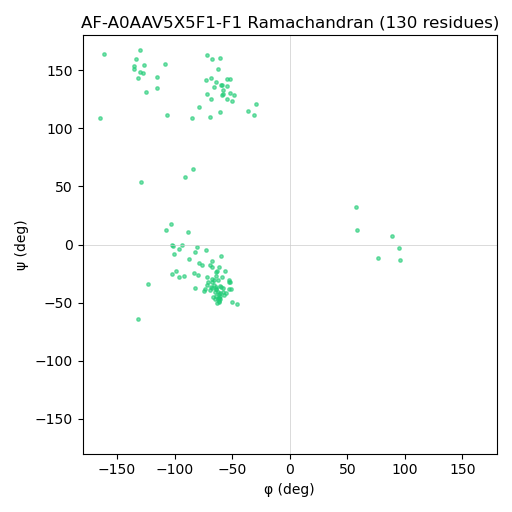82 C C . TRP A 1 86 ? -12.010 -4.432 -4.315 1.00 94.56 86 TRP A C 1
ATOM 684 O O . TRP A 1 86 ? -11.947 -4.117 -5.505 1.00 94.56 86 TRP A O 1
ATOM 694 N N . TYR A 1 87 ? -10.928 -4.513 -3.536 1.00 92.81 87 TYR A N 1
ATOM 695 C CA . TYR A 1 87 ? -9.577 -4.245 -4.023 1.00 92.81 87 TYR A CA 1
ATOM 696 C C . TYR A 1 87 ? -9.196 -5.212 -5.146 1.00 92.81 87 TYR A C 1
ATOM 698 O O . TYR A 1 87 ? -8.670 -4.791 -6.178 1.00 92.81 87 TYR A O 1
ATOM 706 N N . GLU A 1 88 ? -9.499 -6.496 -4.969 1.00 89.88 88 GLU A N 1
ATOM 707 C CA . GLU A 1 88 ? -9.222 -7.535 -5.952 1.00 89.88 88 GLU A CA 1
ATOM 708 C C . GLU A 1 88 ? -9.997 -7.292 -7.251 1.00 89.88 88 GLU A C 1
ATOM 710 O O . GLU A 1 88 ? -9.393 -7.202 -8.325 1.00 89.88 88 GLU A O 1
ATOM 715 N N . ARG A 1 89 ? -11.312 -7.058 -7.150 1.00 91.19 89 ARG A N 1
ATOM 716 C CA . ARG A 1 89 ? -12.155 -6.736 -8.310 1.00 91.19 89 ARG A CA 1
ATOM 717 C C . ARG A 1 89 ? -11.674 -5.493 -9.058 1.00 91.19 89 ARG A C 1
ATOM 719 O O . ARG A 1 89 ? -11.694 -5.482 -10.285 1.00 91.19 89 ARG A O 1
ATOM 726 N N . LYS A 1 90 ? -11.255 -4.447 -8.335 1.00 90.06 90 LYS A N 1
ATOM 727 C CA . LYS A 1 90 ? -10.898 -3.150 -8.929 1.00 90.06 90 LYS A CA 1
ATOM 728 C C . LYS A 1 90 ? -9.478 -3.102 -9.492 1.00 90.06 90 LYS A C 1
ATOM 730 O O . LYS A 1 90 ? -9.266 -2.452 -10.510 1.00 90.06 90 LYS A O 1
ATOM 735 N N . TYR A 1 91 ? -8.514 -3.740 -8.828 1.00 84.00 91 TYR A N 1
ATOM 736 C CA . TYR A 1 91 ? -7.090 -3.573 -9.140 1.00 84.00 91 TYR A CA 1
ATOM 737 C C . TYR A 1 91 ? -6.368 -4.879 -9.478 1.00 84.00 91 TYR A C 1
ATOM 739 O O . TYR A 1 91 ? -5.471 -4.858 -10.314 1.00 84.00 91 TYR A O 1
ATOM 747 N N . ALA A 1 92 ? -6.724 -6.021 -8.880 1.00 65.94 92 ALA A N 1
ATOM 748 C CA . ALA A 1 92 ? -6.023 -7.278 -9.169 1.00 65.94 92 ALA A CA 1
ATOM 749 C C . ALA A 1 92 ? -6.350 -7.831 -10.562 1.00 65.94 92 ALA A C 1
ATOM 751 O O . ALA A 1 92 ? -5.491 -8.453 -11.182 1.00 65.94 92 ALA A O 1
ATOM 752 N N . ARG A 1 93 ? -7.544 -7.542 -11.098 1.00 59.06 93 ARG A N 1
ATOM 753 C CA . ARG A 1 93 ? -7.932 -7.946 -12.461 1.00 59.06 93 ARG A CA 1
ATOM 754 C C . ARG A 1 93 ? -7.080 -7.295 -13.560 1.00 59.06 93 ARG A C 1
ATOM 756 O O . ARG A 1 93 ? -6.902 -7.893 -14.610 1.00 59.06 93 ARG A O 1
ATOM 763 N N . GLN A 1 94 ? -6.459 -6.144 -13.283 1.00 56.69 94 GLN A N 1
ATOM 764 C CA . GLN A 1 94 ? -5.513 -5.472 -14.193 1.00 56.69 94 GLN A CA 1
ATOM 765 C C . GLN A 1 94 ? -4.148 -6.182 -14.288 1.00 56.69 94 GLN A C 1
ATOM 767 O O . GLN A 1 94 ? -3.289 -5.783 -15.062 1.00 56.69 94 GLN A O 1
ATOM 772 N N . ARG A 1 95 ? -3.920 -7.235 -13.492 1.00 51.66 95 ARG A N 1
ATOM 773 C CA . ARG A 1 95 ? -2.696 -8.050 -13.507 1.00 51.66 95 ARG A CA 1
ATOM 774 C C . ARG A 1 95 ? -2.672 -9.066 -14.662 1.00 51.66 95 ARG A C 1
ATOM 776 O O . ARG A 1 95 ? -1.614 -9.635 -14.920 1.00 51.66 95 ARG A O 1
ATOM 783 N N . GLY A 1 96 ? -3.831 -9.322 -15.278 1.00 50.03 96 GLY A N 1
ATOM 784 C CA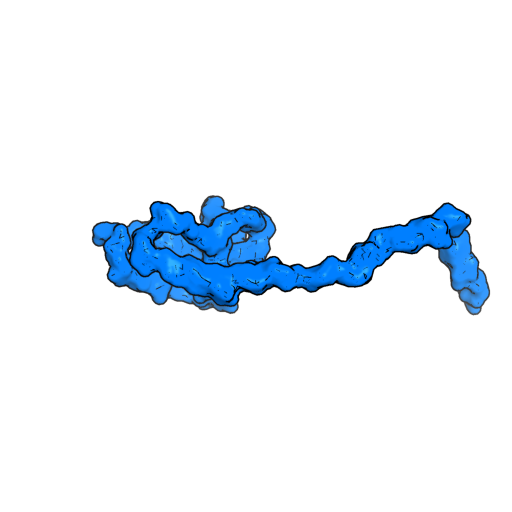 . GLY A 1 96 ? -4.027 -10.296 -16.358 1.00 50.03 96 GLY A CA 1
ATOM 785 C C . GLY A 1 96 ? -3.664 -9.776 -17.746 1.00 50.03 96 GLY A C 1
ATOM 786 O O . GLY A 1 96 ? -3.247 -10.574 -18.578 1.00 50.03 96 GLY A O 1
ATOM 787 N N . ASP A 1 97 ? -3.696 -8.460 -17.958 1.00 49.69 97 ASP A N 1
ATOM 788 C CA . ASP A 1 97 ? -3.220 -7.847 -19.199 1.00 49.69 97 ASP A CA 1
ATOM 789 C C . ASP A 1 97 ? -1.702 -7.661 -19.111 1.00 49.69 97 ASP A C 1
ATOM 791 O O . ASP A 1 97 ? -1.164 -6.553 -19.095 1.00 49.69 97 ASP A O 1
ATOM 795 N N . LYS A 1 98 ? -0.968 -8.777 -19.042 1.00 50.59 98 LYS A N 1
ATOM 796 C CA . LYS A 1 98 ? 0.304 -8.768 -19.761 1.00 50.59 98 LYS A CA 1
ATOM 797 C C . LYS A 1 98 ? -0.089 -8.498 -21.214 1.00 50.59 98 LYS A C 1
ATOM 799 O O . LYS A 1 98 ? -0.958 -9.228 -21.691 1.00 50.59 98 LYS A O 1
ATOM 804 N N . PRO A 1 99 ? 0.498 -7.512 -21.917 1.00 52.72 99 PRO A N 1
ATOM 805 C CA . PRO A 1 99 ? 0.436 -7.574 -23.364 1.00 52.72 99 PRO A CA 1
ATOM 806 C C . PRO A 1 99 ? 0.896 -8.985 -23.731 1.00 52.72 99 PRO A C 1
ATOM 808 O O . PRO A 1 99 ? 1.927 -9.456 -23.229 1.00 52.72 99 PRO A O 1
ATOM 811 N N . GLU A 1 100 ? 0.030 -9.686 -24.460 1.00 57.28 100 GLU A N 1
ATOM 812 C CA . GLU A 1 100 ? 0.352 -10.887 -25.219 1.00 57.28 100 GLU A CA 1
ATOM 813 C C . GLU A 1 100 ? 1.816 -10.781 -25.640 1.00 57.28 100 GLU A C 1
ATOM 815 O O . GLU A 1 100 ? 2.194 -9.732 -26.163 1.00 57.28 100 GLU A O 1
ATOM 820 N N . ALA A 1 101 ? 2.637 -11.754 -25.216 1.00 61.81 101 ALA A N 1
ATOM 821 C CA . ALA A 1 101 ? 4.098 -11.672 -25.210 1.00 61.81 101 ALA A CA 1
ATOM 822 C C . ALA A 1 101 ? 4.596 -10.797 -26.364 1.00 61.81 101 ALA A C 1
ATOM 824 O O . ALA A 1 101 ? 4.382 -11.184 -27.508 1.00 61.81 101 ALA A O 1
ATOM 825 N N . ASP A 1 102 ? 5.151 -9.615 -26.036 1.00 72.00 102 ASP A N 1
ATOM 826 C CA . ASP A 1 102 ? 5.483 -8.558 -27.003 1.00 72.00 102 ASP A CA 1
ATOM 827 C C . ASP A 1 102 ? 5.977 -9.202 -28.306 1.00 72.00 102 ASP A C 1
ATOM 829 O O . ASP A 1 102 ? 6.996 -9.900 -28.256 1.00 72.00 102 ASP A O 1
ATOM 833 N N . PRO A 1 103 ? 5.256 -9.047 -29.434 1.00 76.19 103 PRO A N 1
ATOM 834 C CA . PRO A 1 103 ? 5.565 -9.762 -30.665 1.00 76.19 103 PRO A CA 1
ATOM 835 C C . PRO A 1 103 ? 7.028 -9.605 -31.092 1.00 76.19 103 PRO A C 1
ATOM 837 O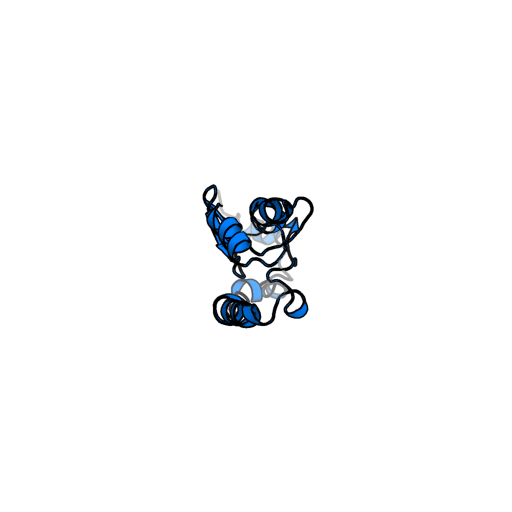 O . PRO A 1 103 ? 7.611 -10.538 -31.638 1.00 76.19 103 PRO A O 1
ATOM 840 N N . LEU A 1 104 ? 7.666 -8.471 -30.776 1.00 77.19 104 LEU A N 1
ATOM 841 C CA . LEU A 1 104 ? 9.087 -8.248 -31.047 1.00 77.19 104 LEU A CA 1
ATOM 842 C C . LEU A 1 104 ? 9.996 -9.043 -30.103 1.00 77.19 104 LEU A C 1
ATOM 844 O O . LEU A 1 104 ? 11.015 -9.583 -30.534 1.00 77.19 104 LEU A O 1
ATOM 848 N N . LEU A 1 105 ? 9.631 -9.163 -28.824 1.00 76.44 105 LEU A N 1
ATOM 849 C CA . LEU A 1 105 ? 10.351 -10.020 -27.878 1.00 76.44 105 LEU A CA 1
ATOM 850 C C . LEU A 1 105 ? 10.126 -11.509 -28.164 1.00 76.44 105 LEU A C 1
ATOM 852 O O . LEU A 1 105 ? 11.044 -12.299 -27.947 1.00 76.44 105 LEU A O 1
ATOM 856 N N . ALA A 1 106 ? 8.953 -11.893 -28.671 1.00 76.94 106 ALA A N 1
ATOM 857 C CA . ALA A 1 106 ? 8.656 -13.259 -29.102 1.00 76.94 106 ALA A CA 1
ATOM 858 C C . ALA A 1 106 ? 9.503 -13.677 -30.317 1.00 76.94 106 ALA A C 1
ATOM 860 O O . ALA A 1 106 ? 9.878 -14.840 -30.439 1.00 76.94 106 ALA A O 1
ATOM 861 N N . LEU A 1 107 ? 9.869 -12.718 -31.173 1.00 77.75 107 LEU A N 1
ATOM 862 C CA . LEU A 1 107 ? 10.773 -12.913 -32.310 1.00 77.75 107 LEU A CA 1
ATOM 863 C C . LEU A 1 107 ? 12.263 -12.908 -31.921 1.00 77.75 107 LEU A C 1
ATOM 865 O O . LEU A 1 107 ? 13.127 -13.110 -32.776 1.00 77.75 107 LEU A O 1
ATOM 869 N N . ARG A 1 108 ? 12.616 -12.695 -30.646 1.00 79.00 108 ARG A N 1
ATOM 870 C CA . ARG A 1 108 ? 14.021 -12.676 -30.217 1.00 79.00 108 ARG A CA 1
ATOM 871 C C . ARG A 1 108 ? 14.682 -14.029 -30.496 1.00 79.00 108 ARG A C 1
ATOM 873 O O . ARG A 1 108 ? 14.377 -15.028 -29.855 1.00 79.00 108 ARG A O 1
ATOM 880 N N . GLY A 1 109 ? 15.654 -14.027 -3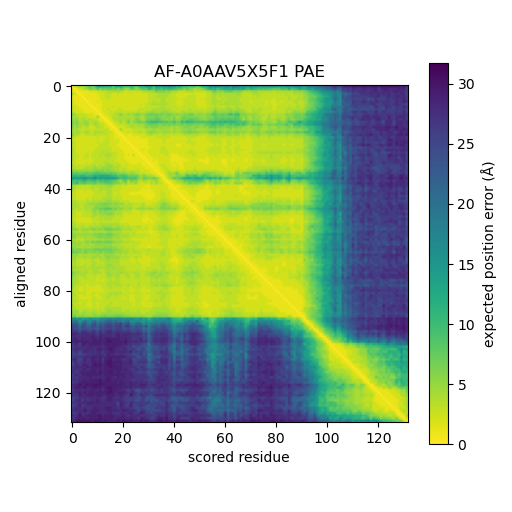1.406 1.00 77.06 109 GLY A N 1
ATOM 881 C CA . GLY A 1 109 ? 16.406 -15.221 -31.799 1.00 77.06 109 GLY A CA 1
ATOM 882 C C . GLY A 1 109 ? 15.867 -15.937 -33.040 1.00 77.06 109 GLY A C 1
ATOM 883 O O . GLY A 1 109 ? 16.526 -16.865 -33.498 1.00 77.06 109 GLY A O 1
ATOM 884 N N . SER A 1 110 ? 14.755 -15.482 -33.635 1.00 80.69 110 SER A N 1
ATOM 885 C CA . SER A 1 110 ? 14.203 -16.067 -34.871 1.00 80.69 110 SER A CA 1
ATOM 886 C C . SER A 1 110 ? 15.137 -15.941 -36.079 1.00 80.69 110 SER A C 1
ATOM 888 O O . SER A 1 110 ? 15.049 -16.726 -37.013 1.00 80.69 110 SER A O 1
ATOM 890 N N . GLY A 1 111 ? 16.060 -14.976 -36.055 1.00 76.75 111 GLY A N 1
ATOM 891 C CA . GLY A 1 111 ? 17.061 -14.801 -37.104 1.00 76.75 111 GLY A CA 1
ATOM 892 C C . GLY A 1 111 ? 18.281 -15.713 -36.982 1.00 76.75 111 GLY A C 1
ATOM 893 O O . GLY A 1 111 ? 19.117 -15.683 -37.872 1.00 76.75 111 GLY A O 1
ATOM 894 N N . ARG A 1 112 ? 18.436 -16.501 -35.908 1.00 76.94 112 ARG A N 1
ATOM 895 C CA . ARG A 1 112 ? 19.694 -17.222 -35.634 1.00 76.94 112 ARG A CA 1
ATOM 896 C C . ARG A 1 112 ? 20.147 -18.106 -36.799 1.00 76.94 112 ARG A C 1
ATOM 898 O O . ARG A 1 112 ? 21.328 -18.094 -37.120 1.00 76.94 112 ARG A O 1
ATOM 905 N N . ASP A 1 113 ? 19.213 -18.808 -37.430 1.00 78.62 113 ASP A N 1
ATOM 906 C CA . ASP A 1 113 ? 19.520 -19.720 -38.534 1.00 78.62 113 ASP A CA 1
ATOM 907 C C . ASP A 1 113 ? 19.724 -18.976 -39.865 1.00 78.62 113 ASP A C 1
ATOM 909 O O . ASP A 1 113 ? 20.488 -19.431 -40.707 1.00 78.62 113 ASP A O 1
ATOM 913 N N . LEU A 1 114 ? 19.120 -17.790 -40.030 1.00 74.25 114 LEU A N 1
ATOM 914 C CA . LEU A 1 114 ? 19.313 -16.936 -41.213 1.00 74.25 114 LEU A CA 1
ATOM 915 C C . LEU A 1 114 ? 20.733 -16.360 -41.294 1.00 74.25 114 LEU A C 1
ATOM 917 O O . LEU A 1 114 ? 21.236 -16.125 -42.387 1.00 74.25 114 LEU A O 1
ATOM 921 N N . TRP A 1 115 ? 21.371 -16.143 -40.143 1.00 69.94 115 TRP A N 1
ATOM 922 C CA . TRP A 1 115 ? 22.725 -15.586 -40.040 1.00 69.94 115 TRP A CA 1
ATOM 923 C C . TRP A 1 115 ? 23.762 -16.639 -39.625 1.00 69.94 115 TRP A C 1
ATOM 925 O O . TRP A 1 115 ? 24.875 -16.282 -39.249 1.00 69.94 115 TRP A O 1
ATOM 935 N N . ALA A 1 116 ? 23.415 -17.932 -39.651 1.00 74.69 116 ALA A N 1
ATOM 936 C CA . ALA A 1 116 ? 24.297 -19.000 -39.170 1.00 74.69 116 ALA A CA 1
ATOM 937 C C . ALA A 1 116 ? 25.606 -19.105 -39.971 1.00 74.69 116 ALA A C 1
ATOM 939 O O . ALA A 1 116 ? 26.636 -19.485 -39.417 1.00 74.69 116 ALA A O 1
ATOM 940 N N . GLU A 1 117 ? 25.564 -18.749 -41.254 1.00 77.25 117 GLU A N 1
ATOM 941 C CA . GLU A 1 117 ? 26.697 -18.840 -42.180 1.00 77.25 117 GLU A CA 1
ATOM 942 C C . GLU A 1 117 ? 27.404 -17.492 -42.400 1.00 77.25 117 GLU A C 1
ATOM 944 O O . GLU A 1 117 ? 28.472 -17.449 -43.009 1.00 77.25 117 GLU A O 1
ATOM 949 N N . GLU A 1 118 ? 26.850 -16.385 -41.890 1.00 74.88 118 GLU A N 1
ATOM 950 C CA . GLU A 1 118 ? 27.402 -15.046 -42.093 1.00 74.88 118 GLU A CA 1
ATOM 951 C C . GLU A 1 118 ? 28.068 -14.515 -40.818 1.00 74.88 118 GLU A C 1
ATOM 953 O O . GLU A 1 118 ? 27.423 -14.189 -39.820 1.00 74.88 118 GLU A O 1
ATOM 958 N N . HIS A 1 119 ? 29.396 -14.382 -40.856 1.00 80.38 119 HIS A N 1
ATOM 959 C CA . HIS A 1 119 ? 30.142 -13.769 -39.763 1.00 80.38 119 HIS A CA 1
ATOM 960 C C . HIS A 1 119 ? 29.910 -12.253 -39.726 1.00 80.38 119 HIS A C 1
ATOM 962 O O . HIS A 1 119 ? 30.126 -11.553 -40.717 1.00 80.38 119 HIS A O 1
ATOM 968 N N . ALA A 1 120 ? 29.551 -11.732 -38.547 1.00 79.25 120 ALA A N 1
ATOM 969 C CA . ALA A 1 120 ? 29.233 -10.316 -38.336 1.00 79.25 120 ALA A CA 1
ATOM 970 C C . ALA A 1 120 ? 30.315 -9.356 -38.873 1.00 79.25 120 ALA A C 1
ATOM 972 O O . ALA A 1 120 ? 29.994 -8.329 -39.470 1.00 79.25 120 ALA A O 1
ATOM 973 N N . ASP A 1 121 ? 31.592 -9.717 -38.731 1.00 82.31 121 ASP A N 1
ATOM 974 C CA . ASP A 1 121 ? 32.714 -8.901 -39.205 1.00 82.31 121 ASP A CA 1
ATOM 975 C C . ASP A 1 121 ? 32.787 -8.827 -40.739 1.00 82.31 121 ASP A C 1
ATOM 977 O O . ASP A 1 121 ? 33.092 -7.773 -41.299 1.00 82.31 121 ASP A O 1
ATOM 981 N N . GLN A 1 122 ? 32.462 -9.923 -41.435 1.00 83.56 122 GLN A N 1
ATOM 982 C CA . GLN A 1 122 ? 32.427 -9.964 -42.902 1.00 83.56 122 GLN A CA 1
ATOM 983 C C . GLN A 1 122 ? 31.263 -9.127 -43.442 1.00 83.56 122 GLN A C 1
ATOM 985 O O . GLN A 1 122 ? 31.433 -8.379 -44.406 1.00 83.56 122 GLN A O 1
ATOM 990 N N . TYR A 1 123 ? 30.111 -9.186 -42.771 1.00 81.44 123 TYR A N 1
ATOM 991 C CA . TYR A 1 123 ? 28.942 -8.370 -43.090 1.00 81.44 123 TYR A CA 1
ATOM 992 C C . TYR A 1 123 ? 29.227 -6.867 -42.943 1.00 81.44 123 TYR A C 1
ATOM 994 O O . TYR A 1 123 ? 28.960 -6.086 -43.858 1.00 81.44 123 TYR A O 1
ATOM 1002 N N . VAL A 1 124 ? 29.828 -6.453 -41.820 1.00 84.81 124 VAL A N 1
ATOM 1003 C CA . VAL A 1 124 ? 30.191 -5.045 -41.576 1.00 84.81 124 VAL A CA 1
ATOM 1004 C C . VAL A 1 124 ? 31.243 -4.560 -42.571 1.00 84.81 124 VAL A C 1
ATOM 1006 O O . VAL A 1 124 ? 31.157 -3.424 -43.035 1.00 84.81 124 VAL A O 1
ATOM 1009 N N . ARG A 1 125 ? 32.215 -5.410 -42.924 1.00 83.81 125 ARG A N 1
ATOM 1010 C CA . ARG A 1 125 ? 33.222 -5.090 -43.941 1.00 83.81 125 ARG A CA 1
ATOM 1011 C C . ARG A 1 125 ? 32.571 -4.830 -45.299 1.00 83.81 125 ARG A C 1
ATOM 1013 O O . ARG A 1 125 ? 32.813 -3.772 -45.864 1.00 83.81 125 ARG A O 1
ATOM 1020 N N . ARG A 1 126 ? 31.682 -5.721 -45.755 1.00 85.25 126 ARG A N 1
ATOM 1021 C CA . ARG A 1 126 ? 30.934 -5.568 -47.016 1.00 85.25 126 ARG A CA 1
ATOM 1022 C C . ARG A 1 126 ? 30.064 -4.312 -47.031 1.00 85.25 126 ARG A C 1
ATOM 1024 O O . ARG A 1 126 ? 30.023 -3.606 -48.027 1.00 85.25 126 ARG A O 1
ATOM 1031 N N . LEU A 1 127 ? 29.383 -4.001 -45.927 1.00 86.81 127 LEU A N 1
ATOM 1032 C CA . LEU A 1 127 ? 28.558 -2.790 -45.830 1.00 86.81 127 LEU A CA 1
ATOM 1033 C C . LEU A 1 127 ? 29.361 -1.490 -45.937 1.00 86.81 127 LEU A C 1
ATOM 1035 O O . LEU A 1 127 ? 28.796 -0.468 -46.316 1.00 86.81 127 LEU A O 1
ATOM 1039 N N . ARG A 1 128 ? 30.640 -1.523 -45.554 1.00 84.94 128 ARG A N 1
ATOM 1040 C CA . ARG A 1 128 ? 31.550 -0.371 -45.574 1.00 84.94 128 ARG A CA 1
ATOM 1041 C C . ARG A 1 128 ? 32.412 -0.306 -46.834 1.00 84.94 128 ARG A C 1
ATOM 1043 O O . ARG A 1 128 ? 33.159 0.654 -46.996 1.00 84.94 128 ARG A O 1
ATOM 1050 N N . GLU A 1 129 ? 32.321 -1.290 -47.725 1.00 82.25 129 GLU A N 1
ATOM 1051 C CA . GLU A 1 129 ? 32.973 -1.215 -49.031 1.00 82.25 129 GLU A CA 1
ATOM 1052 C C . GLU A 1 129 ? 32.288 -0.129 -49.876 1.00 82.25 129 GLU A C 1
ATOM 1054 O O . GLU A 1 129 ? 31.069 -0.123 -50.036 1.00 82.25 129 GLU A O 1
ATOM 1059 N N . GLY A 1 130 ? 33.074 0.831 -50.373 1.00 70.56 130 GLY A N 1
ATOM 1060 C CA . GLY A 1 130 ? 32.578 1.976 -51.148 1.00 70.56 130 GLY A CA 1
ATOM 1061 C C . GLY A 1 130 ? 32.180 3.208 -50.328 1.00 70.56 130 GLY A C 1
ATOM 1062 O O . GLY A 1 130 ? 31.649 4.154 -50.900 1.00 70.56 130 GLY A O 1
ATOM 1063 N N . TRP A 1 131 ? 32.444 3.220 -49.017 1.00 76.06 131 TRP A N 1
ATOM 1064 C CA . TRP A 1 131 ? 32.364 4.426 -48.183 1.00 76.06 131 TRP A CA 1
ATOM 1065 C C . TRP A 1 131 ? 33.731 5.140 -48.151 1.00 76.06 131 TRP A C 1
ATOM 1067 O O . TRP A 1 131 ? 34.322 5.286 -47.079 1.00 76.06 131 TRP A O 1
ATOM 1077 N N . GLU A 1 132 ? 34.247 5.516 -49.329 1.00 59.94 132 GLU A N 1
ATOM 1078 C CA . GLU A 1 132 ? 35.257 6.585 -49.474 1.00 59.94 132 GLU A CA 1
ATOM 1079 C C . GLU A 1 132 ? 34.564 7.930 -49.711 1.00 59.94 132 GLU A C 1
ATOM 1081 O O . GLU A 1 132 ? 33.621 7.971 -50.536 1.00 59.94 132 GLU A O 1
#